Protein AF-A0A4Y2HJ93-F1 (afdb_monomer)

Sequence (109 aa):
MKCRCGQREKSVPCCKEFLCDIKCKKRRDCGRHNCNRKCCLGNCPPCEVPCGRTLNCGHHKCTSLCHPGPCYPCREMVNITCNCGSTKILVPCGRKKSAVPPRCSSDCK

Solvent-accessible surface area (backbone atoms only — not comparable to full-atom values): 6970 Å² total; per-residue (Å²): 86,66,21,81,46,66,83,48,74,48,92,62,66,97,90,56,88,53,75,45,86,52,55,32,79,53,68,32,88,44,72,78,47,61,53,57,41,55,41,48,78,78,80,68,73,80,53,83,49,64,47,61,45,70,26,92,47,72,80,46,59,38,82,48,56,36,54,70,79,82,80,71,77,62,83,53,65,37,79,44,50,15,97,74,65,84,38,76,43,79,42,57,43,66,41,66,93,74,60,69,61,59,81,61,89,58,87,75,127

Organism: Araneus ventricosus (NCBI:txid182803)

Radius of gyration: 25.9 Å; Cα contacts (8 Å, |Δi|>4): 184; chains: 1; bounding box: 44×24×81 Å

InterPro domains:
  IPR000967 Zinc finger, NF-X1-type [PF01422] (30-47)
  IPR000967 Zinc finger, NF-X1-type [PF01422] (57-75)
  IPR000967 Zinc finger, NF-X1-type [SM00438] (30-49)
  IPR000967 Zinc finger, NF-X1-type [SM00438] (57-76)
  IPR034078 Transcription factor NFX1 family [PTHR12360] (2-109)

Foldseek 3Di:
DAALLNPDDDDDPPPDHDWAQDFAQDQAPLRPDGQGDGRDNPPGDHAQDFCQPQALLNPDGRRDGRDHDHGDHQPDWDWAAAPLRQDIDTDGSNCPVPPDRDDDPDDRD

Mean predicted aligned error: 12.44 Å

Nearest PDB structures (foldseek):
  7zw0-assembly1_sh  TM=6.729E-01  e=2.631E-06  Saccharomyces cerevisiae W303

Secondary structure (DSSP, 8-state):
-B-TTSS-B----TT------PBP-PBPTTSSSB---BT--S-PPP--SB--PBPTTSS-B--SB--SSSPPPP--EEEEE-TTSS-EEEEEGGGTTT-PPPPPSS---

Structure (mmCIF, N/CA/C/O backbone):
data_AF-A0A4Y2HJ93-F1
#
_entry.id   AF-A0A4Y2HJ93-F1
#
loop_
_atom_site.group_PDB
_atom_site.id
_atom_site.type_symbol
_atom_site.label_atom_id
_atom_site.label_alt_id
_atom_site.label_comp_id
_atom_site.label_asym_id
_atom_site.label_entity_id
_atom_site.label_seq_id
_atom_site.pdbx_PDB_ins_code
_atom_site.Cartn_x
_atom_site.Cartn_y
_atom_site.Cartn_z
_atom_site.occupancy
_atom_site.B_iso_or_equiv
_atom_site.auth_seq_id
_atom_site.auth_comp_id
_atom_site.auth_asym_id
_atom_site.auth_atom_id
_atom_site.pdbx_PDB_model_num
ATOM 1 N N . MET A 1 1 ? 18.206 0.126 -36.760 1.00 67.19 1 MET A N 1
ATOM 2 C CA . MET A 1 1 ? 17.152 0.982 -36.169 1.00 67.19 1 MET A CA 1
ATOM 3 C C . MET A 1 1 ? 17.263 0.939 -34.651 1.00 67.19 1 MET A C 1
ATOM 5 O O . MET A 1 1 ? 17.596 -0.109 -34.096 1.00 67.19 1 MET A O 1
ATOM 9 N N . LYS A 1 2 ? 17.012 2.067 -33.979 1.00 68.19 2 LYS A N 1
ATOM 10 C CA . LYS A 1 2 ? 16.986 2.139 -32.512 1.00 68.19 2 LYS A CA 1
ATOM 11 C C . LYS A 1 2 ? 15.635 1.644 -32.013 1.00 68.19 2 LYS A C 1
ATOM 13 O O . LYS A 1 2 ? 14.609 1.890 -32.639 1.00 68.19 2 LYS A O 1
ATOM 18 N N . CYS A 1 3 ? 15.640 0.917 -30.904 1.00 75.06 3 CYS A N 1
ATOM 19 C CA . CYS A 1 3 ? 14.408 0.498 -30.258 1.00 75.06 3 CYS A CA 1
ATOM 20 C C . CYS A 1 3 ? 13.554 1.714 -29.896 1.00 75.06 3 CYS A C 1
ATOM 22 O O . CYS A 1 3 ? 14.097 2.756 -29.533 1.00 75.06 3 CYS A O 1
ATOM 24 N N . ARG A 1 4 ? 12.231 1.535 -29.857 1.00 73.25 4 ARG A N 1
ATOM 25 C CA . ARG A 1 4 ? 11.288 2.503 -29.276 1.00 73.25 4 ARG A CA 1
ATOM 26 C C . ARG A 1 4 ? 11.729 3.002 -27.891 1.00 73.25 4 ARG A C 1
ATOM 28 O O . ARG A 1 4 ? 11.522 4.155 -27.548 1.00 73.25 4 ARG A O 1
ATOM 35 N N . CYS A 1 5 ? 12.369 2.124 -27.111 1.00 71.38 5 CYS A N 1
ATOM 36 C CA . CYS A 1 5 ? 12.903 2.409 -25.777 1.00 71.38 5 CYS A CA 1
ATOM 37 C C . CYS A 1 5 ? 14.238 3.190 -25.774 1.00 71.38 5 CYS A C 1
ATOM 39 O O . CYS A 1 5 ? 14.730 3.524 -24.702 1.00 71.38 5 CYS A O 1
ATOM 41 N N . GLY A 1 6 ? 14.882 3.404 -26.929 1.00 71.56 6 GLY A N 1
ATOM 42 C CA . GLY A 1 6 ? 16.194 4.053 -27.079 1.00 71.56 6 GLY A CA 1
ATOM 43 C C . GLY A 1 6 ? 17.400 3.247 -26.571 1.00 71.56 6 GLY A C 1
ATOM 44 O O . GLY A 1 6 ? 1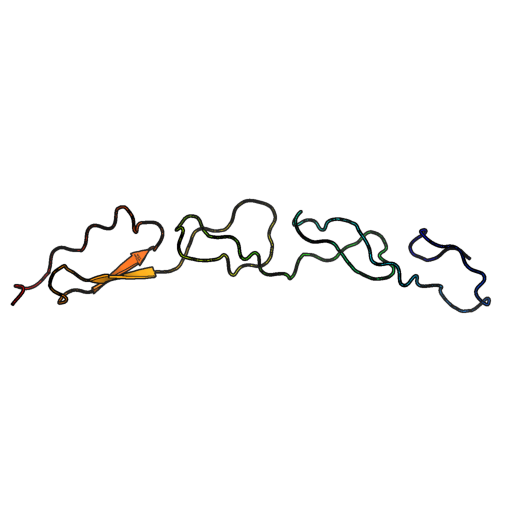8.529 3.542 -26.938 1.00 71.56 6 GLY A O 1
ATOM 45 N N . GLN A 1 7 ? 17.181 2.198 -25.771 1.00 71.50 7 GLN A N 1
ATOM 46 C CA . GLN A 1 7 ? 18.250 1.489 -25.050 1.00 71.50 7 GLN A CA 1
ATOM 47 C C . GLN A 1 7 ? 18.990 0.407 -25.848 1.00 71.50 7 GLN A C 1
ATOM 49 O O . GLN A 1 7 ? 19.936 -0.187 -25.338 1.00 71.50 7 GLN A O 1
ATOM 54 N N . ARG A 1 8 ? 18.554 0.078 -27.067 1.00 69.88 8 ARG A N 1
ATOM 55 C CA . ARG A 1 8 ? 19.197 -0.964 -27.880 1.00 69.88 8 ARG A CA 1
ATOM 56 C C . ARG A 1 8 ? 19.069 -0.651 -29.358 1.00 69.88 8 ARG A C 1
ATOM 58 O O . ARG A 1 8 ? 18.019 -0.186 -29.799 1.00 69.88 8 ARG A O 1
ATOM 65 N N . GLU A 1 9 ? 20.113 -0.966 -30.108 1.00 70.50 9 GLU A N 1
ATOM 66 C CA . GLU A 1 9 ? 20.173 -0.804 -31.555 1.00 70.50 9 GLU A CA 1
ATOM 67 C C . GLU A 1 9 ? 20.350 -2.179 -32.204 1.00 70.50 9 GLU A C 1
ATOM 69 O O . GLU A 1 9 ? 21.160 -2.990 -31.751 1.00 70.50 9 GLU A O 1
ATOM 74 N N . LYS A 1 10 ? 19.528 -2.488 -33.211 1.00 70.75 10 LYS A N 1
ATOM 75 C CA . LYS A 1 10 ? 19.676 -3.713 -34.004 1.00 70.75 10 LYS A CA 1
ATOM 76 C C . LYS A 1 10 ? 19.238 -3.470 -35.447 1.00 70.75 10 LYS A C 1
ATOM 78 O O . LYS A 1 10 ? 18.404 -2.601 -35.730 1.00 70.75 10 LYS A O 1
ATOM 83 N N . SER A 1 11 ? 19.811 -4.240 -36.360 1.00 68.19 11 SER A N 1
ATOM 84 C CA . SER A 1 11 ? 19.401 -4.299 -37.760 1.00 68.19 11 SER A CA 1
ATOM 85 C C . SER A 1 11 ? 18.090 -5.081 -37.839 1.00 68.19 11 SER A C 1
ATOM 87 O O . SER A 1 11 ? 18.074 -6.292 -37.624 1.00 68.19 11 SER A O 1
ATOM 89 N N . VAL A 1 12 ? 16.980 -4.381 -38.062 1.00 68.44 12 VAL A N 1
ATOM 90 C CA . VAL A 1 12 ? 15.652 -4.971 -38.278 1.00 68.44 12 VAL A CA 1
ATOM 91 C C . VAL A 1 12 ? 15.188 -4.657 -39.700 1.00 68.44 12 VAL A C 1
ATOM 93 O O . VAL A 1 12 ? 15.473 -3.561 -40.188 1.00 68.44 12 VAL A O 1
ATOM 96 N N . PRO A 1 13 ? 14.494 -5.598 -40.364 1.00 72.12 13 PRO A N 1
ATOM 97 C CA . PRO A 1 13 ? 13.926 -5.377 -41.689 1.00 72.12 13 PRO A CA 1
ATOM 98 C C . PRO A 1 13 ? 12.886 -4.246 -41.672 1.00 72.12 13 PRO A C 1
ATOM 100 O O . PRO A 1 13 ? 12.167 -4.069 -40.689 1.00 72.12 13 PRO A O 1
ATOM 103 N N . CYS A 1 14 ? 12.817 -3.513 -42.787 1.00 60.91 14 CYS A N 1
ATOM 104 C CA . CYS A 1 14 ? 12.214 -2.180 -42.947 1.00 60.91 14 CYS A CA 1
ATOM 105 C C . CYS A 1 14 ? 10.773 -2.009 -42.409 1.00 60.91 14 CYS A C 1
ATOM 107 O O . CYS A 1 14 ? 10.402 -0.908 -42.020 1.00 60.91 14 CYS A O 1
ATOM 109 N N . CYS A 1 15 ? 9.976 -3.081 -42.313 1.00 65.62 15 CYS A N 1
ATOM 110 C CA . CYS A 1 15 ? 8.553 -3.010 -41.943 1.00 65.62 15 CYS A CA 1
ATOM 111 C C . CYS A 1 15 ? 8.206 -3.504 -40.521 1.00 65.62 15 CYS A C 1
ATOM 113 O O . CYS A 1 15 ? 7.029 -3.722 -40.241 1.00 65.62 15 CYS A O 1
ATOM 115 N N . LYS A 1 16 ? 9.174 -3.733 -39.615 1.00 67.38 16 LYS A N 1
ATOM 116 C CA . LYS A 1 16 ? 8.886 -4.219 -38.243 1.00 67.38 16 LYS A CA 1
ATOM 117 C C . LYS A 1 16 ? 9.366 -3.245 -37.164 1.00 67.38 16 LYS A C 1
ATOM 119 O O . LYS A 1 16 ? 10.560 -2.974 -37.057 1.00 67.38 16 LYS A O 1
ATOM 124 N N . GLU A 1 17 ? 8.445 -2.781 -36.313 1.00 65.81 17 GLU A N 1
ATOM 125 C CA . GLU A 1 17 ? 8.790 -2.035 -35.095 1.00 65.81 17 GLU A CA 1
ATOM 126 C C . GLU A 1 17 ? 9.677 -2.901 -34.182 1.00 65.81 17 GLU A C 1
ATOM 128 O O . GLU A 1 17 ? 9.301 -4.002 -33.773 1.00 65.81 17 GLU A O 1
ATOM 133 N N . PHE A 1 18 ? 10.872 -2.411 -33.840 1.00 72.00 18 PHE A N 1
ATOM 134 C CA . PHE A 1 18 ? 11.764 -3.104 -32.912 1.00 72.00 18 PHE A CA 1
ATOM 135 C C . PHE A 1 18 ? 11.388 -2.767 -31.467 1.00 72.00 18 PHE A C 1
ATOM 137 O O . PHE A 1 18 ? 11.687 -1.677 -30.971 1.00 72.00 18 PHE A O 1
ATOM 144 N N . LEU A 1 19 ? 10.749 -3.721 -30.785 1.00 74.81 19 LEU A N 1
ATOM 145 C CA . LEU A 1 19 ? 10.494 -3.682 -29.346 1.00 74.81 19 LEU A CA 1
ATOM 146 C C . LEU A 1 19 ? 11.582 -4.475 -28.607 1.00 74.81 19 LEU A C 1
ATOM 148 O O . LEU A 1 19 ? 11.825 -5.648 -28.883 1.00 74.81 19 LEU A O 1
ATOM 152 N N . CYS A 1 20 ? 12.255 -3.828 -27.655 1.00 74.12 20 CYS A N 1
ATOM 153 C CA . CYS A 1 20 ? 13.315 -4.437 -26.856 1.00 74.12 20 CYS A CA 1
ATOM 154 C C . CYS A 1 20 ? 12.705 -5.305 -25.737 1.00 74.12 20 CYS A C 1
ATOM 156 O O . CYS A 1 20 ? 11.867 -4.830 -24.978 1.00 74.12 20 CYS A O 1
ATOM 158 N N . ASP A 1 21 ? 13.192 -6.531 -25.514 1.00 78.12 21 ASP A N 1
ATOM 159 C CA . ASP A 1 21 ? 12.769 -7.351 -24.353 1.00 78.12 21 ASP A CA 1
ATOM 160 C C . ASP A 1 21 ? 13.380 -6.859 -23.014 1.00 78.12 21 ASP A C 1
ATOM 162 O O . ASP A 1 21 ? 13.324 -7.518 -21.978 1.00 78.12 21 ASP A O 1
ATOM 166 N N . ILE A 1 22 ? 13.987 -5.666 -23.023 1.00 81.25 22 ILE A N 1
ATOM 167 C CA . ILE A 1 22 ? 14.638 -5.061 -21.862 1.00 81.25 22 ILE A CA 1
ATOM 168 C C . ILE A 1 22 ? 13.570 -4.653 -20.854 1.00 81.25 22 ILE A C 1
ATOM 170 O O . ILE A 1 22 ? 12.699 -3.826 -21.138 1.00 81.25 22 ILE A O 1
ATOM 174 N N . LYS A 1 23 ? 13.686 -5.203 -19.646 1.00 84.88 23 LYS A N 1
ATOM 175 C CA . LYS A 1 23 ? 12.869 -4.813 -18.500 1.00 84.88 23 LYS A CA 1
ATOM 176 C C . LYS A 1 23 ? 13.293 -3.436 -18.003 1.00 84.88 23 LYS A C 1
ATOM 178 O O . LYS A 1 23 ? 14.469 -3.180 -17.741 1.00 84.88 23 LYS A O 1
ATOM 183 N N . CYS A 1 24 ? 12.322 -2.550 -17.833 1.00 83.88 24 CYS A N 1
ATOM 184 C CA . CYS A 1 24 ? 12.560 -1.230 -17.274 1.00 83.88 24 CYS A CA 1
ATOM 185 C C . CYS A 1 24 ? 13.015 -1.321 -15.809 1.00 83.88 24 CYS A C 1
ATOM 187 O O . CYS A 1 24 ? 12.257 -1.773 -14.946 1.00 83.88 24 CYS A O 1
ATOM 189 N N . LYS A 1 25 ? 14.231 -0.837 -15.526 1.00 81.81 25 LYS A N 1
ATOM 190 C CA . LYS A 1 25 ? 14.802 -0.763 -14.168 1.00 81.81 25 LYS A CA 1
ATOM 191 C C . LYS A 1 25 ? 14.335 0.464 -13.367 1.00 81.81 25 LYS A C 1
ATOM 193 O O . LYS A 1 25 ? 14.668 0.575 -12.190 1.00 81.81 25 LYS A O 1
ATOM 198 N N . LYS A 1 26 ? 13.547 1.365 -13.973 1.00 82.12 26 LYS A N 1
ATOM 199 C CA . LYS A 1 26 ? 13.046 2.592 -13.328 1.00 82.12 26 LYS A CA 1
ATOM 200 C C . LYS A 1 26 ? 12.171 2.244 -12.115 1.00 82.12 26 LYS A C 1
ATOM 202 O O . LYS A 1 26 ? 11.354 1.317 -12.180 1.00 82.12 26 LYS A O 1
ATOM 207 N N . ARG A 1 27 ? 12.353 2.978 -11.011 1.00 84.06 27 ARG A N 1
ATOM 208 C CA . ARG A 1 27 ? 11.465 2.913 -9.838 1.00 84.06 27 ARG A CA 1
ATOM 209 C C . ARG A 1 27 ? 10.129 3.554 -10.213 1.00 84.06 27 ARG A C 1
ATOM 211 O O . ARG A 1 27 ? 10.116 4.617 -10.826 1.00 84.06 27 ARG A O 1
ATOM 218 N N . ARG A 1 28 ? 9.027 2.879 -9.886 1.00 83.38 28 ARG A N 1
ATOM 219 C CA . ARG A 1 28 ? 7.668 3.421 -10.014 1.00 83.38 28 ARG A CA 1
ATOM 220 C C . ARG A 1 28 ? 7.445 4.531 -8.979 1.00 83.38 28 ARG A C 1
ATOM 222 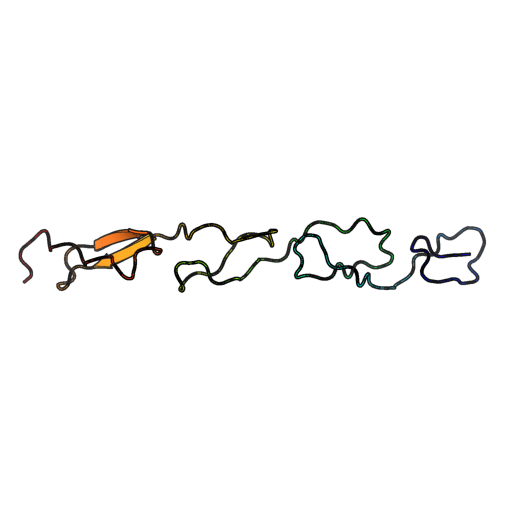O O . ARG A 1 28 ? 8.185 4.613 -7.997 1.00 83.38 28 ARG A O 1
ATOM 229 N N . ASP A 1 29 ? 6.374 5.297 -9.142 1.00 80.12 29 ASP A N 1
ATOM 230 C CA . ASP A 1 29 ? 5.979 6.422 -8.276 1.00 80.12 29 ASP A CA 1
ATOM 231 C C . ASP A 1 29 ? 5.760 6.022 -6.812 1.00 80.12 29 ASP A C 1
ATOM 233 O O . ASP A 1 29 ? 5.965 6.811 -5.896 1.00 80.12 29 ASP A O 1
ATOM 237 N N . CYS A 1 30 ? 5.432 4.751 -6.558 1.00 79.06 30 CYS A N 1
ATOM 238 C CA . CYS A 1 30 ? 5.334 4.229 -5.196 1.00 79.06 30 CYS A CA 1
ATOM 239 C C . CYS A 1 30 ? 6.696 4.093 -4.480 1.00 79.06 30 CYS A C 1
ATOM 241 O O . CYS A 1 30 ? 6.757 3.700 -3.313 1.00 79.06 30 CYS A O 1
ATOM 243 N N . GLY A 1 31 ? 7.810 4.334 -5.177 1.00 78.56 31 GLY A N 1
ATOM 244 C CA . GLY A 1 31 ? 9.164 4.341 -4.632 1.00 78.56 31 GLY A CA 1
ATOM 245 C C . GLY A 1 31 ? 9.717 2.969 -4.236 1.00 78.56 31 GLY A C 1
ATOM 246 O O . GLY A 1 31 ? 10.917 2.857 -4.026 1.00 78.56 31 GLY A O 1
ATOM 247 N N . ARG A 1 32 ? 8.912 1.905 -4.153 1.00 80.19 32 ARG A N 1
ATOM 248 C CA . ARG A 1 32 ? 9.367 0.568 -3.710 1.00 80.19 32 ARG A CA 1
ATOM 249 C C . ARG A 1 32 ? 9.440 -0.491 -4.797 1.00 80.19 32 ARG A C 1
ATOM 251 O O . ARG A 1 32 ? 10.169 -1.459 -4.632 1.00 80.19 32 ARG A O 1
ATOM 258 N N . HIS A 1 33 ? 8.720 -0.311 -5.896 1.00 84.94 33 HIS A N 1
ATOM 259 C CA . HIS A 1 33 ? 8.620 -1.325 -6.939 1.00 84.94 33 HIS A CA 1
ATOM 260 C C . HIS A 1 33 ? 9.281 -0.860 -8.231 1.00 84.94 33 HIS A C 1
ATOM 262 O O . HIS A 1 33 ? 9.163 0.301 -8.630 1.00 84.94 33 HIS A O 1
ATOM 268 N N . ASN A 1 34 ? 9.960 -1.781 -8.909 1.00 84.94 34 ASN A N 1
ATOM 269 C CA . ASN A 1 34 ? 10.505 -1.545 -10.238 1.00 84.94 34 ASN A CA 1
ATOM 270 C C . ASN A 1 34 ? 9.420 -1.753 -11.297 1.00 84.94 34 ASN A C 1
ATOM 272 O O . ASN A 1 34 ? 8.540 -2.606 -11.167 1.00 84.94 34 ASN A O 1
ATOM 276 N N . CYS A 1 35 ? 9.505 -0.982 -12.377 1.00 83.94 35 CYS A N 1
ATOM 277 C CA . CYS A 1 35 ? 8.535 -1.021 -13.460 1.00 83.94 35 CYS A CA 1
ATOM 278 C C . CYS A 1 35 ? 8.449 -2.402 -14.127 1.00 83.94 35 CYS A C 1
ATOM 280 O O . CYS A 1 35 ? 7.340 -2.880 -14.362 1.00 83.94 35 CYS A O 1
ATOM 282 N N . ASN A 1 36 ? 9.595 -3.047 -14.388 1.00 83.19 36 ASN A N 1
ATOM 283 C CA . ASN A 1 36 ? 9.746 -4.376 -15.007 1.00 83.19 36 ASN A CA 1
ATOM 284 C C . ASN A 1 36 ? 9.078 -4.569 -16.383 1.00 83.19 36 ASN A C 1
ATOM 286 O O . ASN A 1 36 ? 9.227 -5.625 -16.994 1.00 83.19 36 ASN A O 1
ATOM 290 N N . ARG A 1 37 ? 8.399 -3.548 -16.914 1.00 84.25 37 ARG A N 1
ATOM 291 C CA . ARG A 1 37 ? 7.777 -3.562 -18.238 1.00 84.25 37 ARG A CA 1
ATOM 292 C C . ARG A 1 37 ? 8.844 -3.679 -19.325 1.00 84.25 37 ARG A C 1
ATOM 294 O O . ARG A 1 37 ? 9.841 -2.951 -19.291 1.00 84.25 37 ARG A O 1
ATOM 301 N N . LYS A 1 38 ? 8.623 -4.589 -20.275 1.00 84.81 38 LYS A N 1
ATOM 302 C CA . LYS A 1 38 ? 9.452 -4.743 -21.475 1.00 84.81 38 LYS A CA 1
ATOM 303 C C . LYS A 1 38 ? 9.266 -3.528 -22.382 1.00 84.81 38 LYS A C 1
ATOM 305 O O . LYS A 1 38 ? 8.142 -3.054 -22.530 1.00 84.81 38 LYS A O 1
ATOM 310 N N . CYS A 1 39 ? 10.349 -3.015 -22.961 1.00 78.56 39 CYS A N 1
ATOM 311 C CA . CYS A 1 39 ? 10.310 -1.871 -23.877 1.00 78.56 39 CYS A CA 1
ATOM 312 C C . CYS A 1 39 ? 9.560 -0.638 -23.328 1.00 78.56 39 CYS A C 1
ATOM 314 O O . CYS A 1 39 ? 8.751 -0.023 -24.021 1.00 78.56 39 CYS A O 1
ATOM 316 N N . CYS A 1 40 ? 9.800 -0.273 -22.066 1.00 82.00 40 CYS A N 1
ATOM 317 C CA . CYS A 1 40 ? 9.126 0.872 -21.451 1.00 82.00 40 CYS A CA 1
ATOM 318 C C . CYS A 1 40 ? 9.637 2.219 -21.995 1.00 82.00 40 CYS A C 1
ATOM 320 O O . CYS A 1 40 ? 10.844 2.458 -22.000 1.00 82.00 40 CYS A O 1
ATOM 322 N N . LEU A 1 41 ? 8.711 3.116 -22.355 1.00 74.50 41 LEU A N 1
ATOM 323 C CA . LEU A 1 41 ? 8.969 4.483 -22.847 1.00 74.50 41 LEU A CA 1
ATOM 324 C C . LEU A 1 41 ? 9.155 5.519 -21.725 1.00 74.50 41 LEU A C 1
ATOM 326 O O . LEU A 1 41 ? 9.135 6.719 -21.965 1.00 74.50 41 LEU A O 1
ATOM 330 N N . GLY A 1 42 ? 9.279 5.068 -20.475 1.00 74.00 42 GLY A N 1
ATOM 331 C CA . GLY A 1 42 ? 9.370 5.942 -19.303 1.00 74.00 42 GLY A CA 1
ATOM 332 C C . GLY A 1 42 ? 8.025 6.304 -18.667 1.00 74.00 42 GLY A C 1
ATOM 333 O O . GLY A 1 42 ? 8.037 6.843 -17.561 1.00 74.00 42 GLY A O 1
ATOM 334 N N . ASN A 1 43 ? 6.906 5.939 -19.302 1.00 77.12 43 ASN A N 1
ATOM 335 C CA . ASN A 1 43 ? 5.548 6.051 -18.767 1.00 77.12 43 ASN A CA 1
ATOM 336 C C . ASN A 1 43 ? 5.156 4.727 -18.080 1.00 77.12 43 ASN A C 1
ATOM 338 O O . ASN A 1 43 ? 4.614 3.806 -18.696 1.00 77.12 43 ASN A O 1
ATOM 342 N N . CYS A 1 44 ? 5.576 4.571 -16.825 1.00 80.31 44 CYS A N 1
ATOM 343 C CA . CYS A 1 44 ? 5.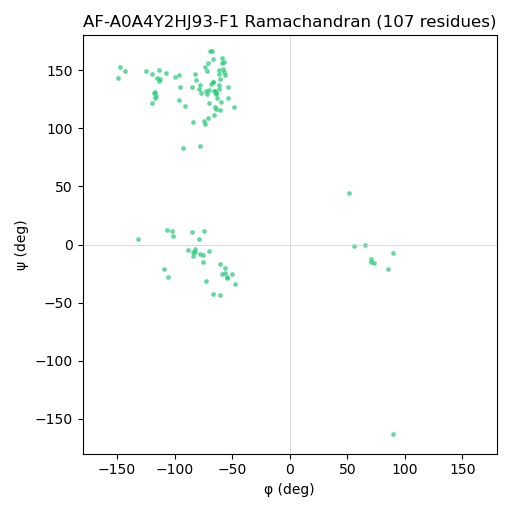300 3.365 -16.050 1.00 80.31 44 CYS A CA 1
ATOM 344 C C . CYS A 1 44 ? 3.920 3.467 -15.390 1.00 80.31 44 CYS A C 1
ATOM 346 O O . CYS A 1 44 ? 3.615 4.506 -14.814 1.00 80.31 44 CYS A O 1
ATOM 348 N N . PRO A 1 45 ? 3.100 2.404 -15.439 1.00 80.31 45 PRO A N 1
ATOM 349 C CA . PRO A 1 45 ? 1.799 2.407 -14.784 1.00 80.31 45 PRO A CA 1
ATOM 350 C C . PRO A 1 45 ? 1.938 2.458 -13.252 1.00 80.31 45 PRO A C 1
ATOM 352 O O . PRO A 1 45 ? 2.992 2.079 -12.712 1.00 80.31 45 PRO A O 1
ATOM 355 N N . PRO A 1 46 ? 0.868 2.874 -12.549 1.00 79.12 46 PRO A N 1
ATOM 356 C CA . PRO A 1 46 ? 0.830 2.879 -11.093 1.00 79.12 46 PRO A CA 1
ATOM 357 C C . PRO A 1 46 ? 1.061 1.480 -10.505 1.00 79.12 46 PRO A C 1
ATOM 359 O O . PRO A 1 46 ? 0.860 0.446 -11.142 1.00 79.12 46 PRO A O 1
ATOM 362 N N . CYS A 1 47 ? 1.531 1.441 -9.258 1.00 83.69 47 CYS A N 1
ATOM 363 C CA . CYS A 1 47 ? 1.805 0.191 -8.561 1.00 83.69 47 CYS A CA 1
ATOM 364 C C . CYS A 1 47 ? 0.501 -0.504 -8.134 1.00 83.69 47 CYS A C 1
ATOM 366 O O . CYS A 1 47 ? -0.073 -0.155 -7.112 1.00 83.69 47 CYS A O 1
ATOM 368 N N . GLU A 1 48 ? 0.104 -1.553 -8.850 1.00 81.62 48 GLU A N 1
ATOM 369 C CA . GLU A 1 48 ? -1.008 -2.453 -8.475 1.00 81.62 48 GLU A CA 1
ATOM 370 C C . GLU A 1 48 ? -0.642 -3.490 -7.393 1.00 81.62 48 GLU A C 1
ATOM 372 O O . GLU A 1 48 ? -1.431 -4.358 -7.038 1.00 81.62 48 GLU A O 1
ATOM 377 N N . VAL A 1 49 ? 0.574 -3.414 -6.853 1.00 85.25 49 VAL A N 1
ATOM 378 C CA . VAL A 1 49 ? 1.050 -4.334 -5.815 1.00 85.25 49 VAL A CA 1
ATOM 379 C C . VAL A 1 49 ? 0.453 -3.920 -4.465 1.00 85.25 49 VAL A C 1
ATOM 381 O O . VAL A 1 49 ? 0.464 -2.723 -4.160 1.00 85.25 49 VAL A O 1
ATOM 384 N N . PRO A 1 50 ? -0.018 -4.854 -3.621 1.00 87.44 50 PRO A N 1
ATOM 385 C CA . PRO A 1 50 ? -0.449 -4.530 -2.265 1.00 87.44 50 PRO A CA 1
ATOM 386 C C . PRO A 1 50 ? 0.705 -3.940 -1.446 1.00 87.44 50 PRO A C 1
ATOM 388 O O . PRO A 1 50 ? 1.861 -4.348 -1.564 1.00 87.44 50 PRO A O 1
ATOM 391 N N . CYS A 1 51 ? 0.399 -2.960 -0.595 1.00 87.81 51 CYS A N 1
ATOM 392 C CA . CYS A 1 51 ? 1.413 -2.279 0.205 1.00 87.81 51 CYS A CA 1
ATOM 393 C C . CYS A 1 51 ? 2.059 -3.219 1.240 1.00 87.81 51 CYS A C 1
ATOM 395 O O . CYS A 1 51 ? 3.275 -3.171 1.434 1.00 87.81 51 CYS A O 1
ATOM 397 N N . GLY A 1 52 ? 1.258 -4.047 1.925 1.00 86.12 52 GLY A N 1
ATOM 398 C CA . GLY A 1 52 ? 1.729 -5.080 2.860 1.00 86.12 52 GLY A CA 1
ATOM 399 C C . GLY A 1 52 ? 2.437 -4.566 4.124 1.00 86.12 52 GLY A C 1
ATOM 400 O O . GLY A 1 52 ? 2.846 -5.367 4.965 1.00 86.12 52 GLY A O 1
ATOM 401 N N . ARG A 1 53 ? 2.583 -3.243 4.282 1.00 86.94 53 ARG A N 1
ATOM 402 C CA . ARG A 1 53 ? 3.209 -2.602 5.450 1.00 86.94 53 ARG A CA 1
ATOM 403 C C . ARG A 1 53 ? 2.365 -2.822 6.699 1.00 86.94 53 ARG A C 1
ATOM 405 O O . ARG A 1 53 ? 1.145 -2.700 6.638 1.00 86.94 53 ARG A O 1
ATOM 412 N N . THR A 1 54 ? 3.004 -3.078 7.835 1.00 86.81 54 THR A N 1
ATOM 413 C CA . THR A 1 54 ? 2.317 -3.099 9.131 1.00 86.81 54 THR A CA 1
ATOM 414 C C . THR A 1 54 ? 1.755 -1.709 9.428 1.00 86.81 54 THR A C 1
ATOM 416 O O . THR A 1 54 ? 2.475 -0.713 9.359 1.00 86.81 54 THR A O 1
ATOM 419 N N . LEU A 1 55 ? 0.455 -1.642 9.708 1.00 86.88 55 LEU A N 1
ATOM 420 C CA . LEU A 1 55 ? -0.241 -0.416 10.078 1.00 86.88 55 LEU A CA 1
ATOM 421 C C . LEU A 1 55 ? 0.230 0.077 11.449 1.00 86.88 55 LEU A C 1
ATOM 423 O O . LEU A 1 55 ? 0.835 -0.661 12.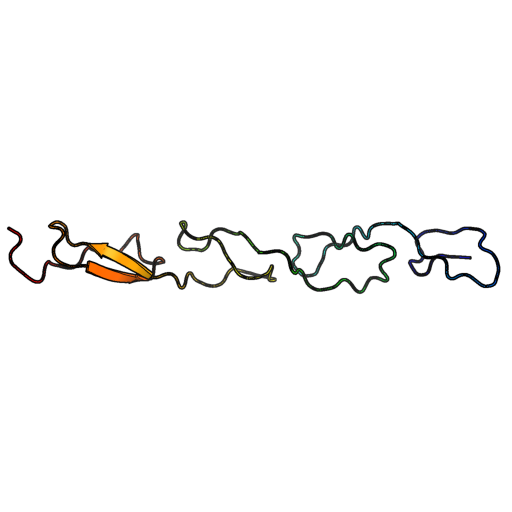227 1.00 86.88 55 LEU A O 1
ATOM 427 N N . ASN A 1 56 ? -0.119 1.319 11.781 1.00 80.06 56 ASN A N 1
ATOM 428 C CA . ASN A 1 56 ? 0.190 1.928 13.078 1.00 80.06 56 ASN A CA 1
ATOM 429 C C . ASN A 1 56 ? -0.328 1.127 14.293 1.00 80.06 56 ASN A C 1
ATOM 431 O O . ASN A 1 56 ? 0.190 1.286 15.393 1.00 80.06 56 ASN A O 1
ATOM 435 N N . CYS A 1 57 ? -1.310 0.240 14.105 1.00 78.62 57 CYS A N 1
ATOM 436 C CA . CYS A 1 57 ? -1.818 -0.645 15.149 1.00 78.62 57 CYS A CA 1
ATOM 437 C C . CYS A 1 57 ? -0.896 -1.837 15.477 1.00 78.62 57 CYS A C 1
ATOM 439 O O . CYS A 1 57 ? -1.180 -2.573 16.421 1.00 78.62 57 CYS A O 1
ATOM 441 N N . GLY A 1 58 ? 0.159 -2.087 14.692 1.00 79.69 58 GLY A N 1
ATOM 442 C CA . GLY A 1 58 ? 1.136 -3.164 14.912 1.00 79.69 58 GLY A CA 1
ATOM 443 C C . GLY A 1 58 ? 0.652 -4.587 14.602 1.00 79.69 58 GLY A C 1
ATOM 444 O O . GLY A 1 58 ? 1.477 -5.477 14.446 1.00 79.69 58 GLY A O 1
ATOM 445 N N . HIS A 1 59 ? -0.660 -4.806 14.479 1.00 80.12 59 HIS A N 1
ATOM 446 C CA . HIS A 1 59 ? -1.257 -6.128 14.240 1.00 80.12 59 HIS A CA 1
ATOM 447 C C . HIS A 1 59 ? -1.766 -6.341 12.813 1.00 80.12 59 HIS A C 1
ATOM 449 O O . HIS A 1 59 ? -1.816 -7.474 12.345 1.00 80.12 59 HIS A O 1
ATOM 455 N N . HIS A 1 60 ? -2.156 -5.275 12.115 1.00 84.12 60 HIS A N 1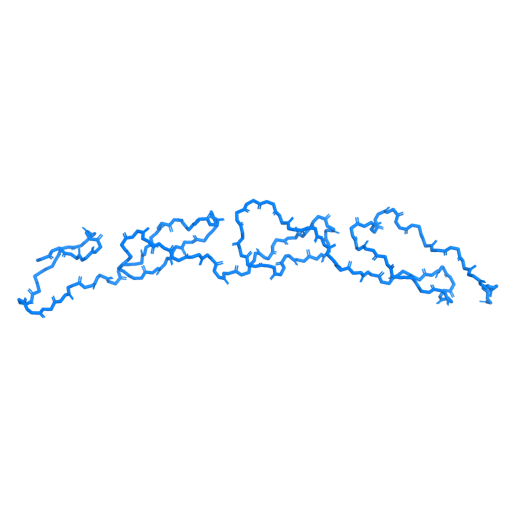
ATOM 456 C CA . HIS A 1 60 ? -2.761 -5.386 10.790 1.00 84.12 60 HIS A CA 1
ATOM 457 C C . HIS A 1 60 ? -1.803 -4.922 9.705 1.00 84.12 60 HIS A C 1
ATOM 459 O O . HIS A 1 60 ? -0.992 -4.018 9.909 1.00 84.12 60 HIS A O 1
ATOM 465 N N . LYS A 1 61 ? -1.903 -5.551 8.535 1.00 87.31 61 LYS A N 1
ATOM 466 C CA . LYS A 1 61 ? -1.151 -5.179 7.337 1.00 87.31 61 LYS A CA 1
ATOM 467 C C . LYS A 1 61 ? -2.016 -4.284 6.454 1.00 87.31 61 LYS A C 1
ATOM 469 O O . LYS A 1 61 ? -3.229 -4.453 6.386 1.00 87.31 61 LYS A O 1
ATOM 474 N N . CYS A 1 62 ? -1.389 -3.335 5.773 1.00 86.94 62 CYS A N 1
ATOM 475 C CA . CYS A 1 62 ? -2.043 -2.465 4.811 1.00 86.94 62 CYS A CA 1
ATOM 476 C C . CYS A 1 62 ? -2.524 -3.298 3.616 1.00 86.94 62 CYS A C 1
ATOM 478 O O . CYS A 1 62 ? -1.704 -3.815 2.852 1.00 86.94 62 CYS A O 1
ATOM 480 N N . THR A 1 63 ? -3.844 -3.417 3.477 1.00 85.44 63 THR A N 1
ATOM 481 C CA . THR A 1 63 ? -4.523 -4.106 2.367 1.00 85.44 63 THR A CA 1
ATOM 482 C C . THR A 1 63 ? -4.698 -3.214 1.140 1.00 85.44 63 THR A C 1
ATOM 484 O O . THR A 1 63 ? -5.061 -3.697 0.072 1.00 85.44 63 THR A O 1
ATOM 487 N N . SER A 1 64 ? -4.417 -1.914 1.262 1.00 85.94 64 SER A N 1
ATOM 488 C CA . SER A 1 64 ? -4.464 -0.981 0.140 1.00 85.94 64 SER A CA 1
ATOM 489 C C . SER A 1 64 ? -3.320 -1.215 -0.850 1.00 85.94 64 SER A C 1
ATOM 491 O O . SER A 1 64 ? -2.247 -1.726 -0.501 1.00 85.94 64 SER A O 1
ATOM 493 N N . LEU A 1 65 ? -3.541 -0.778 -2.092 1.00 87.44 65 LEU A N 1
ATOM 494 C CA . LEU A 1 65 ? -2.509 -0.726 -3.124 1.00 87.44 65 LEU A CA 1
ATOM 495 C C . LEU A 1 65 ? -1.317 0.121 -2.673 1.00 87.44 65 LEU A C 1
ATOM 497 O O . LEU A 1 65 ? -1.421 0.971 -1.784 1.00 87.44 65 LEU A O 1
ATOM 501 N N . CYS A 1 66 ? -0.160 -0.127 -3.281 1.00 87.44 66 CYS A N 1
ATOM 502 C CA . CYS A 1 66 ? 1.052 0.604 -2.965 1.00 87.44 66 CYS A CA 1
ATOM 503 C C . CYS A 1 66 ? 0.845 2.094 -3.252 1.00 87.44 66 CYS A C 1
ATOM 505 O O . CYS A 1 66 ? 0.662 2.506 -4.394 1.00 87.44 66 CYS A O 1
ATOM 507 N N . HIS A 1 67 ? 0.903 2.892 -2.196 1.00 84.31 67 HIS A N 1
ATOM 508 C CA . HIS A 1 67 ? 0.660 4.322 -2.239 1.00 84.31 67 HIS A CA 1
ATOM 509 C C . HIS A 1 67 ? 1.955 5.083 -1.911 1.00 84.31 67 HIS A C 1
ATOM 511 O O . HIS A 1 67 ? 2.807 4.581 -1.159 1.00 84.31 67 HIS A O 1
ATOM 517 N N . PRO A 1 68 ? 2.129 6.297 -2.454 1.00 81.06 68 PRO A N 1
ATOM 518 C CA . PRO A 1 68 ? 3.140 7.219 -1.958 1.00 81.06 68 PRO A CA 1
ATOM 519 C C . PRO A 1 68 ? 2.765 7.664 -0.531 1.00 81.06 68 PRO A C 1
ATOM 521 O O . PRO A 1 68 ? 1.594 7.871 -0.222 1.00 81.06 68 PRO A O 1
ATOM 524 N N . GLY A 1 69 ? 3.743 7.766 0.372 1.00 83.25 69 GLY A N 1
ATOM 525 C CA . GLY A 1 69 ? 3.524 8.270 1.738 1.00 83.25 69 GLY A CA 1
ATOM 526 C C . GLY A 1 69 ? 3.145 7.229 2.817 1.00 83.25 69 GLY A C 1
ATOM 527 O O . GLY A 1 69 ? 3.411 6.026 2.648 1.00 83.25 69 GLY A O 1
ATOM 528 N N . PRO A 1 70 ? 2.612 7.691 3.971 1.00 83.81 70 PRO A N 1
ATOM 529 C CA . PRO A 1 70 ? 2.247 6.854 5.118 1.00 83.81 70 PRO A CA 1
ATOM 530 C C . PRO A 1 70 ? 0.972 6.044 4.863 1.00 83.81 70 PRO A C 1
ATOM 532 O O . PRO A 1 70 ? 0.130 6.425 4.056 1.00 83.81 70 PRO A O 1
ATOM 535 N N . CYS A 1 71 ? 0.846 4.892 5.527 1.00 85.00 71 CYS A N 1
ATOM 536 C CA . CYS A 1 71 ? -0.339 4.043 5.391 1.00 85.00 71 CYS A CA 1
ATOM 537 C C . CYS A 1 71 ? -1.556 4.651 6.081 1.00 85.00 71 CYS A C 1
ATOM 539 O O . CYS A 1 71 ? -1.431 5.299 7.120 1.00 85.00 71 CYS A O 1
ATOM 541 N N . TYR A 1 72 ? -2.734 4.363 5.528 1.00 82.94 72 TYR A N 1
ATOM 542 C CA . TYR A 1 72 ? -4.007 4.702 6.151 1.00 82.94 72 TYR A CA 1
ATOM 543 C C . TYR A 1 72 ? -4.125 4.084 7.551 1.00 82.94 72 TYR A C 1
ATOM 545 O O . TYR A 1 72 ? -3.588 3.000 7.797 1.00 82.94 72 TYR A O 1
ATOM 553 N N . PRO A 1 73 ? -4.834 4.745 8.480 1.00 80.25 73 PRO A N 1
ATOM 554 C CA . PRO A 1 73 ? -5.077 4.189 9.801 1.00 80.25 73 PRO A CA 1
ATOM 555 C C . PRO A 1 73 ? -5.861 2.877 9.711 1.00 80.25 73 PRO A C 1
ATOM 557 O O . PRO A 1 73 ? -6.676 2.663 8.812 1.00 80.25 73 PRO A O 1
ATOM 560 N N . CYS A 1 74 ? -5.625 2.003 10.685 1.00 82.62 74 CYS A N 1
ATOM 561 C CA . CYS A 1 74 ? -6.339 0.743 10.800 1.00 82.62 74 CYS A CA 1
ATOM 562 C C . CYS A 1 74 ? -7.838 0.969 11.058 1.00 82.62 74 CYS A C 1
ATOM 564 O O . CYS A 1 74 ? -8.204 1.486 12.113 1.00 82.62 74 CYS A O 1
ATOM 566 N N . ARG A 1 75 ? -8.688 0.530 10.121 1.00 75.62 75 ARG A N 1
ATOM 567 C CA . ARG A 1 75 ? -10.158 0.556 10.248 1.00 75.62 75 ARG A CA 1
ATOM 568 C C . ARG A 1 75 ? -10.744 -0.698 10.905 1.00 75.62 75 ARG A C 1
ATOM 570 O O . ARG A 1 75 ? -11.937 -0.730 11.172 1.00 75.62 75 ARG A O 1
ATOM 577 N N . GLU A 1 76 ? -9.910 -1.694 11.200 1.00 80.88 76 GLU A N 1
ATOM 578 C CA . GLU A 1 76 ? -10.358 -2.919 11.861 1.00 80.88 76 GLU A CA 1
ATOM 579 C C . GLU A 1 76 ? -10.832 -2.645 13.288 1.00 80.88 76 GLU A C 1
ATOM 581 O O . GLU A 1 76 ? -10.135 -2.008 14.095 1.00 80.88 76 GLU A O 1
ATOM 586 N N . MET A 1 77 ? -12.002 -3.192 13.598 1.00 80.44 77 MET A N 1
ATOM 587 C CA . MET A 1 77 ? -12.549 -3.255 14.943 1.00 80.44 77 MET A CA 1
ATOM 588 C C . MET A 1 77 ? -12.201 -4.604 15.557 1.00 80.44 77 MET A C 1
ATOM 590 O O . MET A 1 77 ? -12.314 -5.643 14.914 1.00 80.44 77 MET A O 1
ATOM 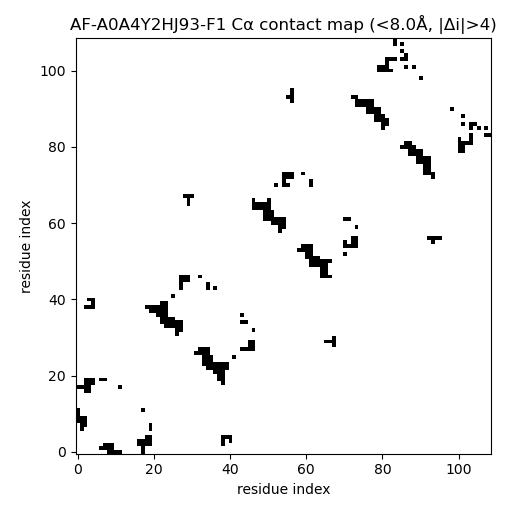594 N N . VAL A 1 78 ? -11.769 -4.589 16.809 1.00 78.75 78 VAL A N 1
ATOM 595 C CA . VAL A 1 78 ? -11.477 -5.795 17.576 1.00 78.75 78 VAL A CA 1
ATOM 596 C C . VAL A 1 78 ? -12.478 -5.933 18.701 1.00 78.75 78 VAL A C 1
ATOM 598 O O . VAL A 1 78 ? -12.882 -4.940 19.308 1.00 78.75 78 VAL A O 1
ATOM 601 N N . ASN A 1 79 ? -12.880 -7.171 18.964 1.00 80.94 79 ASN A N 1
ATOM 602 C CA . ASN A 1 79 ? -13.682 -7.475 20.130 1.00 80.94 79 ASN A CA 1
ATOM 603 C C . ASN A 1 79 ? -12.777 -7.492 21.367 1.00 80.94 79 ASN A C 1
ATOM 605 O O . ASN A 1 79 ? -11.702 -8.089 21.373 1.00 80.94 79 ASN A O 1
ATOM 609 N N . ILE A 1 80 ? -13.193 -6.784 22.408 1.00 78.25 80 ILE A N 1
ATOM 610 C CA . ILE A 1 80 ? -12.599 -6.909 23.733 1.00 78.25 80 ILE A CA 1
ATOM 611 C C . ILE A 1 80 ? -13.683 -7.425 24.650 1.00 78.25 80 ILE A C 1
ATOM 613 O O . ILE A 1 80 ? -14.807 -6.918 24.660 1.00 78.25 80 ILE A O 1
ATOM 617 N N . THR A 1 81 ? -13.324 -8.452 25.400 1.00 79.00 81 THR A N 1
ATOM 618 C CA . THR A 1 81 ? -14.207 -9.085 26.362 1.00 79.00 81 THR A CA 1
ATOM 619 C C . THR A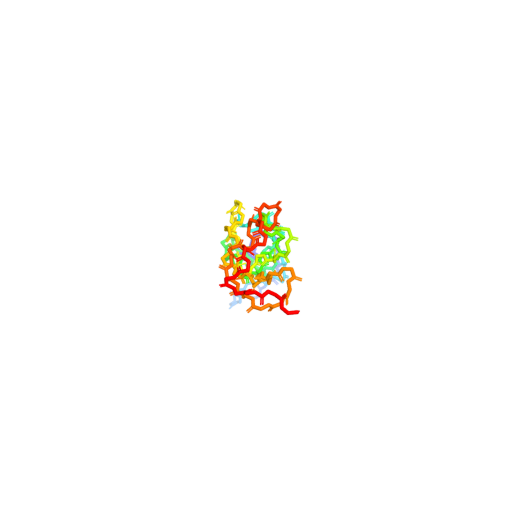 1 81 ? -13.883 -8.562 27.758 1.00 79.00 81 THR A C 1
ATOM 621 O O . THR A 1 81 ? -12.719 -8.299 28.064 1.00 79.00 81 THR A O 1
ATOM 624 N N . CYS A 1 82 ? -14.899 -8.400 28.608 1.00 80.75 82 CYS A N 1
ATOM 625 C CA . CYS A 1 82 ? -14.675 -8.144 30.030 1.00 80.75 82 CYS A CA 1
ATOM 626 C C . CYS A 1 82 ? -13.867 -9.289 30.663 1.00 80.75 82 CYS A C 1
ATOM 628 O O . CYS A 1 82 ? -13.865 -10.408 30.146 1.00 80.75 82 CYS A O 1
ATOM 630 N N . ASN A 1 83 ? -13.252 -9.036 31.820 1.00 75.44 83 ASN A N 1
ATOM 631 C CA . ASN A 1 83 ? -12.446 -10.027 32.536 1.00 75.44 83 ASN A CA 1
ATOM 632 C C . ASN A 1 83 ? -13.213 -11.325 32.858 1.00 75.44 83 ASN A C 1
ATOM 634 O O . ASN A 1 83 ? -12.597 -12.372 32.996 1.00 75.44 83 ASN A O 1
ATOM 638 N N . CYS A 1 84 ? -14.547 -11.269 32.937 1.00 77.25 84 CYS A N 1
ATOM 639 C CA . CYS A 1 84 ? -15.398 -12.437 33.171 1.00 77.25 84 CYS A CA 1
ATOM 640 C C . CYS A 1 84 ? -16.098 -13.010 31.928 1.00 77.25 84 CYS A C 1
ATOM 642 O O . CYS A 1 84 ? -16.943 -13.885 32.055 1.00 77.25 84 CYS A O 1
ATOM 644 N N . GLY A 1 85 ? -15.801 -12.535 30.713 1.00 76.06 85 GLY A N 1
ATOM 645 C CA . GLY A 1 85 ? -16.365 -13.131 29.492 1.00 76.06 85 GLY A CA 1
ATOM 646 C C . GLY A 1 85 ? -17.751 -12.615 29.064 1.00 76.06 85 GLY A C 1
ATOM 647 O O . GLY A 1 85 ? -18.100 -12.723 27.888 1.00 76.06 85 GLY A O 1
ATOM 648 N N . SER A 1 86 ? -18.520 -12.020 29.982 1.00 75.19 86 SER A N 1
ATOM 649 C CA . SER A 1 86 ? -19.952 -11.719 29.792 1.00 75.19 86 SER A CA 1
ATOM 650 C C . SER A 1 86 ? -20.256 -10.567 28.828 1.00 75.19 86 SER A C 1
ATOM 652 O O . SER A 1 86 ? -21.276 -10.581 28.144 1.00 75.19 86 SER A O 1
ATOM 654 N N . THR A 1 87 ? -19.382 -9.561 28.744 1.00 77.19 87 THR A N 1
ATOM 655 C CA . THR A 1 87 ? -19.597 -8.363 27.914 1.00 77.19 87 THR A CA 1
ATOM 656 C C . THR A 1 87 ? -18.538 -8.285 26.823 1.00 77.19 87 THR A C 1
ATOM 658 O O . THR A 1 87 ? -17.346 -8.331 27.125 1.00 77.19 87 THR A O 1
ATOM 661 N N . LYS A 1 88 ? -18.963 -8.138 25.563 1.00 81.31 88 LYS A N 1
ATOM 662 C CA . LYS A 1 88 ? -18.090 -7.980 24.390 1.00 81.31 88 LYS A CA 1
ATOM 663 C C . LYS A 1 88 ? -18.339 -6.611 23.770 1.00 81.31 88 LYS A C 1
ATOM 665 O O . LYS A 1 88 ? -19.479 -6.296 23.444 1.00 81.31 88 LYS A O 1
ATOM 670 N N . ILE A 1 89 ? -17.289 -5.819 23.583 1.00 78.00 89 ILE A N 1
ATOM 671 C CA . ILE A 1 89 ? -17.376 -4.521 22.903 1.00 78.00 89 ILE A CA 1
ATOM 672 C C . ILE A 1 89 ? -16.484 -4.504 21.669 1.00 78.00 89 ILE A C 1
ATOM 674 O O . ILE A 1 89 ? -15.414 -5.109 21.658 1.00 78.00 89 ILE A O 1
ATOM 678 N N . LEU A 1 90 ? -16.917 -3.791 20.634 1.00 80.88 90 LEU A N 1
ATOM 679 C CA . LEU A 1 90 ? -16.117 -3.524 19.443 1.00 80.88 90 LEU A CA 1
ATOM 680 C C . LEU A 1 90 ? -15.350 -2.220 19.653 1.00 80.88 90 LEU A C 1
ATOM 682 O O . LEU A 1 90 ? -15.954 -1.165 19.831 1.00 80.88 90 LEU A O 1
ATOM 686 N N . VAL A 1 91 ? -14.019 -2.281 19.620 1.00 79.00 91 VAL A N 1
ATOM 687 C CA . VAL A 1 91 ? -13.163 -1.091 19.697 1.00 79.00 91 VAL A CA 1
ATOM 688 C C . VAL A 1 91 ? -12.208 -1.023 18.507 1.00 79.00 91 VAL A C 1
ATOM 690 O O . VAL A 1 91 ? -11.776 -2.057 17.998 1.00 79.00 91 VAL A O 1
ATOM 693 N N . PRO A 1 92 ? -11.817 0.175 18.048 1.00 78.56 92 PRO A N 1
ATOM 694 C CA . PRO A 1 92 ? -10.839 0.310 16.974 1.00 78.56 92 PRO A CA 1
ATOM 695 C C . PRO A 1 92 ? -9.468 -0.244 17.394 1.00 78.56 92 PRO A C 1
ATOM 697 O O . PRO A 1 92 ? -8.911 0.144 18.426 1.00 78.56 92 PRO A O 1
ATOM 700 N N . CYS A 1 93 ? -8.877 -1.106 16.558 1.00 77.06 93 CYS A N 1
ATOM 701 C CA . CYS A 1 93 ? -7.619 -1.808 16.846 1.00 77.06 93 CYS A CA 1
ATOM 702 C C . CYS A 1 93 ? -6.452 -0.873 17.214 1.00 77.06 93 CYS A C 1
ATOM 704 O O . CYS A 1 93 ? -5.557 -1.263 17.964 1.00 77.06 93 CYS A O 1
ATOM 706 N N . GLY A 1 94 ? -6.441 0.361 16.700 1.00 67.12 94 GLY A N 1
ATOM 707 C CA . GLY A 1 94 ? -5.400 1.352 16.991 1.00 67.12 94 GLY A CA 1
ATOM 708 C C . GLY A 1 94 ? -5.271 1.726 18.474 1.00 67.12 94 GLY A C 1
ATOM 709 O O . GLY A 1 94 ? -4.235 2.253 18.866 1.00 67.12 94 GLY A O 1
ATOM 710 N N . ARG A 1 95 ? -6.274 1.422 19.314 1.00 63.50 95 ARG A N 1
ATOM 711 C CA . ARG A 1 95 ? -6.260 1.711 20.758 1.00 63.50 95 ARG A CA 1
ATOM 712 C C . ARG A 1 95 ? -5.955 0.503 21.648 1.00 63.50 95 ARG A C 1
ATOM 714 O O . ARG A 1 95 ? -6.115 0.615 22.854 1.00 63.50 95 ARG A O 1
ATOM 721 N N . LYS A 1 96 ? -5.494 -0.641 21.124 1.00 53.66 96 LYS A N 1
ATOM 722 C CA . LYS A 1 96 ? -5.263 -1.857 21.941 1.00 53.66 96 LYS A CA 1
ATOM 723 C C . LYS A 1 96 ? -4.352 -1.657 23.165 1.00 53.66 96 LYS A C 1
ATOM 725 O O . LYS A 1 96 ? -4.538 -2.350 24.152 1.00 53.66 96 LYS A O 1
ATOM 730 N N . LYS A 1 97 ? -3.410 -0.704 23.142 1.00 51.94 97 LYS A N 1
ATOM 731 C CA . LYS A 1 97 ? -2.546 -0.410 24.306 1.00 51.94 97 LYS A CA 1
ATOM 732 C C . LYS A 1 97 ? -3.245 0.358 25.437 1.00 51.94 97 LYS A C 1
ATOM 734 O O . LYS A 1 97 ? -2.707 0.423 26.530 1.00 51.94 97 LYS A O 1
ATOM 739 N N . SER A 1 98 ? -4.412 0.944 25.175 1.00 52.16 98 SER A N 1
ATOM 740 C CA . SER A 1 98 ? -5.151 1.784 26.127 1.00 52.16 98 SER A CA 1
ATOM 741 C C . SER A 1 98 ? -6.630 1.403 26.229 1.00 52.16 98 SER A C 1
ATOM 743 O O . SER A 1 98 ? -7.402 2.099 26.886 1.00 52.16 98 SER A O 1
ATOM 745 N N . ALA A 1 99 ? -7.045 0.333 25.548 1.00 57.44 99 ALA A N 1
ATOM 746 C CA . ALA A 1 99 ? -8.400 -0.174 25.604 1.00 57.44 99 ALA A CA 1
ATOM 747 C C . ALA A 1 99 ? -8.552 -0.958 26.906 1.00 57.44 99 ALA A C 1
ATOM 749 O O . ALA A 1 99 ? -8.345 -2.168 26.957 1.00 57.44 99 ALA A O 1
ATOM 750 N N . VAL A 1 100 ? -8.851 -0.218 27.972 1.00 60.56 100 VAL A N 1
ATOM 751 C CA . VAL A 1 100 ? -9.284 -0.783 29.246 1.00 60.56 100 VAL A CA 1
ATOM 752 C C . VAL A 1 100 ? -10.481 -1.692 28.941 1.00 60.56 100 VAL A C 1
ATOM 754 O O . VAL A 1 100 ? -11.409 -1.234 28.262 1.00 60.56 100 VAL A O 1
ATOM 757 N N . PRO A 1 101 ? -10.463 -2.971 29.358 1.00 65.81 101 PRO A N 1
ATOM 758 C CA . PRO A 1 101 ? -11.623 -3.835 29.196 1.00 65.81 101 PRO A CA 1
ATOM 759 C C . PRO A 1 101 ? -12.845 -3.138 29.814 1.00 65.81 101 PRO A C 1
ATOM 761 O O . PRO A 1 101 ? -12.719 -2.537 30.886 1.00 65.81 101 PRO A O 1
ATOM 764 N N . PRO A 1 102 ? -14.009 -3.147 29.138 1.00 69.38 102 PRO A N 1
ATOM 765 C CA . PRO A 1 102 ? -15.197 -2.490 29.670 1.00 69.38 102 PRO A CA 1
ATOM 766 C C . PRO A 1 102 ? -15.513 -3.056 31.050 1.00 69.38 102 PRO A C 1
ATOM 768 O O .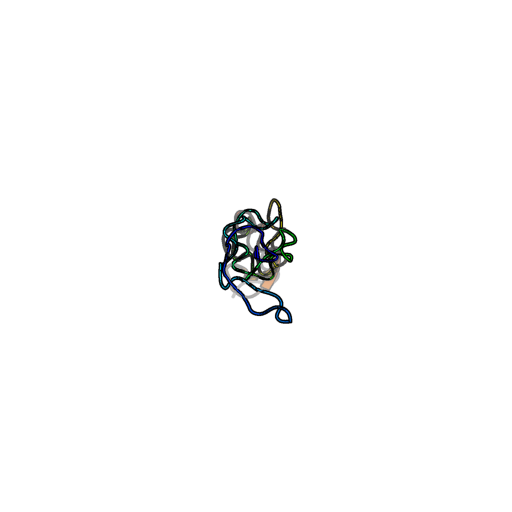 PRO A 1 102 ? -15.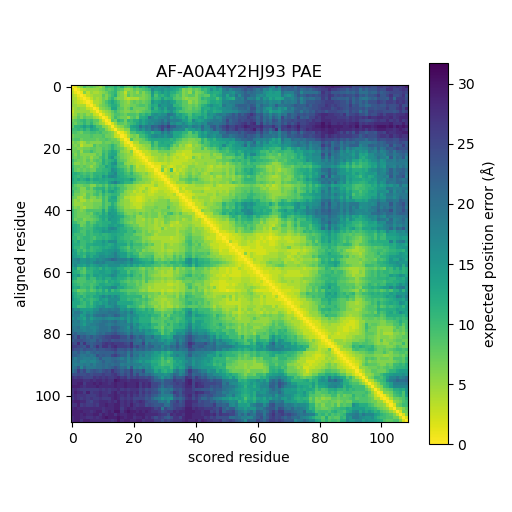314 -4.246 31.284 1.00 69.38 102 PRO A O 1
ATOM 771 N N . ARG A 1 103 ? -16.034 -2.224 31.958 1.00 68.94 103 ARG A N 1
ATOM 772 C CA . ARG A 1 103 ? -16.607 -2.737 33.208 1.00 68.94 103 ARG A CA 1
ATOM 773 C C . ARG A 1 103 ? -17.772 -3.652 32.847 1.00 68.94 103 ARG A C 1
ATOM 775 O O . ARG A 1 103 ? -18.579 -3.309 31.981 1.00 68.94 103 ARG A O 1
ATOM 782 N N . CYS A 1 104 ? -17.830 -4.817 33.477 1.00 72.12 104 CYS A N 1
ATOM 783 C CA . CYS A 1 104 ? -18.859 -5.795 33.172 1.00 72.12 104 CYS A CA 1
ATOM 784 C C . CYS A 1 104 ? -20.232 -5.205 33.534 1.00 72.12 104 CYS A C 1
ATOM 786 O O . CYS A 1 104 ? -20.396 -4.625 34.607 1.00 72.12 104 CYS A O 1
ATOM 788 N N . SER A 1 105 ? -21.189 -5.284 32.607 1.00 67.00 105 SER A N 1
ATOM 789 C CA . SER A 1 105 ? -22.516 -4.663 32.769 1.00 67.00 105 SER A CA 1
ATOM 790 C C . SER A 1 105 ? -23.485 -5.509 33.604 1.00 67.00 105 SER A C 1
ATOM 792 O O . SER A 1 105 ? -24.578 -5.054 33.923 1.00 67.00 105 SER A O 1
ATOM 794 N N . SER A 1 106 ? -23.086 -6.726 33.963 1.00 61.81 106 SER A N 1
ATOM 795 C CA . SER A 1 106 ? -23.832 -7.665 34.799 1.00 61.81 106 SER A CA 1
ATOM 796 C C . SER A 1 106 ? -22.859 -8.421 35.703 1.00 61.81 106 SER A C 1
ATOM 798 O O . SER A 1 106 ? -21.696 -8.609 35.334 1.00 61.81 106 SER A O 1
ATOM 800 N N . ASP A 1 107 ? -23.342 -8.797 36.891 1.00 65.19 107 ASP A N 1
ATOM 801 C CA . ASP A 1 107 ? -22.589 -9.522 37.918 1.00 65.19 107 ASP A CA 1
ATOM 802 C C . ASP A 1 107 ? -21.873 -10.731 37.297 1.00 65.19 107 ASP A C 1
ATOM 804 O O . ASP A 1 107 ? -22.495 -11.597 36.672 1.00 65.19 107 ASP A O 1
ATOM 808 N N . CYS A 1 108 ? -20.544 -10.721 37.368 1.00 64.06 108 CYS A N 1
ATOM 809 C CA . CYS A 1 108 ? -19.727 -11.817 36.874 1.00 64.06 108 CYS A CA 1
ATOM 810 C C . CYS A 1 108 ? -19.901 -13.006 37.815 1.00 64.06 108 CYS A C 1
ATOM 812 O O . CYS A 1 108 ? -19.413 -12.951 38.941 1.00 64.06 108 CYS A O 1
ATOM 814 N N . LYS A 1 109 ? -20.589 -14.047 37.347 1.00 64.88 109 LYS A N 1
ATOM 815 C CA . LYS A 1 109 ? -20.693 -15.330 38.047 1.00 64.88 109 LYS A CA 1
ATOM 816 C C . LYS A 1 109 ? -19.390 -16.116 38.015 1.00 64.88 109 LYS A C 1
ATOM 818 O O . LYS A 1 109 ? -18.686 -16.036 36.982 1.00 64.88 109 LYS A O 1
#

pLDDT: mean 76.73, std 8.29, range [51.94, 87.81]